Protein AF-A0A949XKH9-F1 (afdb_monomer_lite)

pLDDT: mean 97.5, std 1.3, range [90.38, 98.44]

Sequence (39 aa):
MRATCWIGKEKVRVETVPDPKILNERDAIVKITSTAICG

Secondary structure (DSSP, 8-sta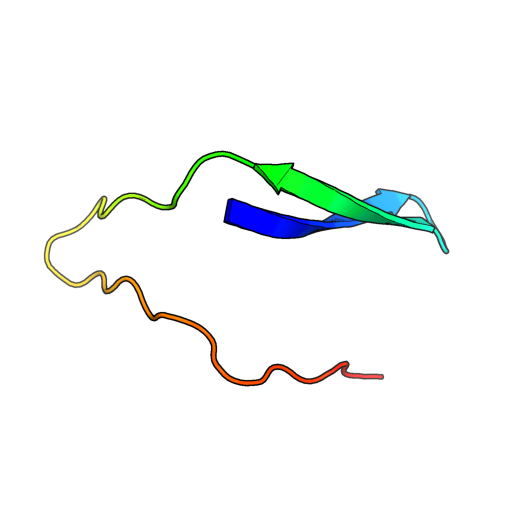te):
-EEEEEEETTEEEEEE-PPP---STT------S------

Foldseek 3Di:
DWDWDDDDVVDIDIDDDDDDDDDDPPDDDDDDPDDDDDD

Structure (mmCIF, N/CA/C/O backbone):
data_AF-A0A949XKH9-F1
#
_entry.id   AF-A0A949XKH9-F1
#
loop_
_atom_site.group_PDB
_atom_site.id
_atom_site.type_symbol
_atom_site.label_atom_id
_atom_site.label_alt_id
_atom_site.label_comp_id
_atom_site.label_asym_id
_atom_site.label_entity_id
_atom_site.label_seq_id
_atom_site.pdbx_PDB_ins_code
_atom_site.Cartn_x
_atom_site.Cartn_y
_atom_site.Cartn_z
_atom_site.occupancy
_atom_site.B_iso_or_equiv
_atom_site.auth_seq_id
_atom_site.auth_comp_id
_atom_site.auth_asym_id
_atom_site.auth_atom_id
_atom_site.pdbx_PDB_model_num
ATOM 1 N N . MET A 1 1 ? 3.878 -3.949 2.864 1.00 96.69 1 MET A N 1
ATOM 2 C CA . MET A 1 1 ? 2.999 -4.590 1.851 1.00 96.69 1 MET A CA 1
ATOM 3 C C . MET A 1 1 ? 3.660 -4.637 0.467 1.00 96.69 1 MET A C 1
ATOM 5 O O . MET A 1 1 ? 4.708 -4.033 0.289 1.00 96.69 1 MET A O 1
ATOM 9 N N . ARG A 1 2 ? 3.080 -5.336 -0.523 1.00 97.56 2 ARG A N 1
ATOM 10 C CA . ARG A 1 2 ? 3.527 -5.275 -1.935 1.00 97.56 2 ARG A CA 1
ATOM 11 C C . ARG A 1 2 ? 2.615 -4.354 -2.742 1.00 97.56 2 ARG A C 1
ATOM 13 O O . ARG A 1 2 ? 1.403 -4.420 -2.543 1.00 97.56 2 ARG A O 1
ATOM 20 N N . ALA A 1 3 ? 3.165 -3.568 -3.664 1.00 98.06 3 ALA A N 1
ATOM 21 C CA . ALA A 1 3 ? 2.389 -2.678 -4.530 1.00 98.06 3 ALA A CA 1
ATOM 22 C C . ALA A 1 3 ? 2.941 -2.638 -5.961 1.00 98.06 3 ALA A C 1
ATOM 24 O O . ALA A 1 3 ? 4.145 -2.784 -6.168 1.00 98.06 3 ALA A O 1
ATOM 25 N N . THR A 1 4 ? 2.060 -2.418 -6.940 1.00 97.88 4 THR A N 1
ATOM 26 C CA . THR A 1 4 ? 2.459 -2.101 -8.317 1.00 97.88 4 THR A CA 1
ATOM 27 C C . THR A 1 4 ? 2.876 -0.635 -8.379 1.00 97.88 4 THR A C 1
ATOM 29 O O . THR A 1 4 ? 2.054 0.254 -8.163 1.00 97.88 4 THR A O 1
ATOM 32 N N . CYS A 1 5 ? 4.145 -0.379 -8.673 1.00 98.00 5 CYS A N 1
ATOM 33 C CA . CYS A 1 5 ? 4.736 0.951 -8.739 1.00 98.00 5 CYS A CA 1
ATOM 34 C C . CYS A 1 5 ? 5.111 1.297 -10.183 1.00 98.00 5 CYS A C 1
ATOM 36 O O . CYS A 1 5 ? 5.718 0.491 -10.893 1.00 98.00 5 CYS A O 1
ATOM 38 N N . TRP A 1 6 ? 4.773 2.511 -10.614 1.00 97.75 6 TRP A N 1
ATOM 39 C CA . TRP A 1 6 ? 5.229 3.066 -11.886 1.00 97.75 6 TRP A CA 1
ATOM 40 C C . TRP A 1 6 ? 6.657 3.598 -11.748 1.00 97.75 6 TRP A C 1
ATOM 42 O O . TRP A 1 6 ? 6.941 4.375 -10.839 1.00 97.75 6 TRP A O 1
ATOM 52 N N . ILE A 1 7 ? 7.549 3.169 -12.645 1.00 97.38 7 ILE A N 1
ATOM 53 C CA . ILE A 1 7 ? 8.990 3.485 -12.610 1.00 97.38 7 ILE A CA 1
ATOM 54 C C . ILE A 1 7 ? 9.431 4.229 -13.888 1.00 97.38 7 ILE A C 1
ATOM 56 O O . ILE A 1 7 ? 10.583 4.638 -14.016 1.00 97.38 7 ILE A O 1
ATOM 60 N N . GLY A 1 8 ? 8.536 4.383 -14.865 1.00 97.94 8 GLY A N 1
ATOM 61 C CA . GLY A 1 8 ? 8.799 5.067 -16.128 1.00 97.94 8 GLY A CA 1
ATOM 62 C C . GLY A 1 8 ? 7.833 4.641 -17.230 1.00 97.94 8 GLY A C 1
ATOM 63 O O . GLY A 1 8 ? 7.009 3.742 -17.043 1.00 97.94 8 GLY A O 1
ATOM 64 N N . LYS A 1 9 ? 7.938 5.276 -18.404 1.00 97.44 9 LYS A N 1
ATOM 65 C CA . LYS A 1 9 ? 7.146 4.899 -19.585 1.00 97.44 9 LYS A CA 1
ATOM 66 C C . LYS A 1 9 ? 7.296 3.396 -19.855 1.00 97.44 9 LYS A C 1
ATOM 68 O O . LYS A 1 9 ? 8.415 2.894 -19.877 1.00 97.44 9 LYS A O 1
ATOM 73 N N . GLU A 1 10 ? 6.162 2.708 -20.010 1.00 96.19 10 GLU A N 1
ATOM 74 C CA . GLU A 1 10 ? 6.084 1.256 -20.261 1.00 96.19 10 GLU A CA 1
ATOM 75 C C . GLU A 1 10 ? 6.760 0.385 -19.180 1.00 96.19 10 GLU A C 1
ATOM 77 O O . GLU A 1 10 ? 7.047 -0.790 -19.402 1.00 96.19 10 GLU A O 1
ATOM 82 N N . LYS A 1 11 ? 7.006 0.935 -17.980 1.00 98.12 11 LYS A N 1
ATOM 83 C CA . LYS A 1 11 ? 7.747 0.254 -16.916 1.00 98.12 11 LYS A CA 1
ATOM 84 C C . LYS A 1 11 ? 7.024 0.339 -15.576 1.00 98.12 11 LYS A C 1
ATOM 86 O O . LYS A 1 11 ? 7.053 1.359 -14.886 1.00 98.12 11 LYS A O 1
ATOM 91 N N . VAL A 1 12 ? 6.457 -0.791 -15.170 1.00 97.81 12 VAL A N 1
ATOM 92 C CA . VAL A 1 12 ? 5.891 -1.011 -13.833 1.00 97.81 12 VAL A CA 1
ATOM 93 C C . VAL A 1 12 ? 6.608 -2.168 -13.143 1.00 97.81 12 VA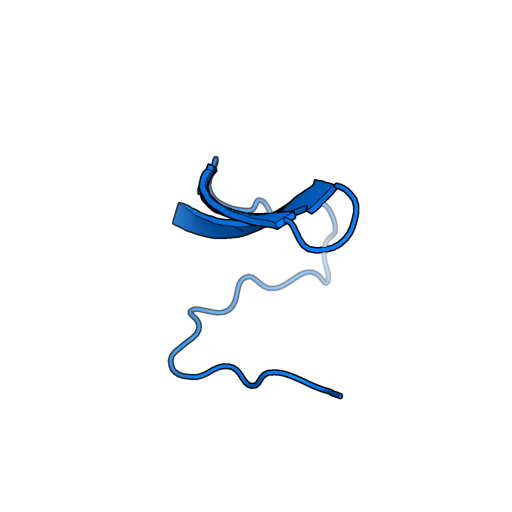L A C 1
ATOM 95 O O . VAL A 1 12 ? 7.103 -3.083 -13.805 1.00 97.81 12 VAL A O 1
ATOM 98 N N . ARG A 1 13 ? 6.704 -2.122 -11.814 1.00 98.25 13 ARG A N 1
ATOM 99 C CA . ARG A 1 13 ? 7.307 -3.182 -10.993 1.00 98.25 13 ARG A CA 1
ATOM 100 C C . ARG A 1 13 ? 6.475 -3.433 -9.752 1.00 98.25 13 ARG A C 1
ATOM 102 O O . ARG A 1 13 ? 5.790 -2.535 -9.279 1.00 98.25 13 ARG A O 1
ATOM 109 N N . VAL A 1 14 ? 6.550 -4.651 -9.229 1.00 98.25 14 VAL A N 1
ATOM 110 C CA . VAL A 1 14 ? 6.005 -4.963 -7.909 1.00 98.25 14 VAL A CA 1
ATOM 111 C C . VAL A 1 14 ? 7.122 -4.784 -6.896 1.00 98.25 14 VAL A C 1
ATOM 113 O O . VAL A 1 14 ? 8.110 -5.511 -6.945 1.00 98.25 14 VAL A O 1
ATOM 116 N N . GLU A 1 15 ? 6.952 -3.829 -5.993 1.00 98.31 15 GLU A N 1
ATOM 117 C CA . GLU A 1 15 ? 7.938 -3.499 -4.964 1.00 98.31 15 GLU A CA 1
ATOM 118 C C . GLU A 1 15 ? 7.369 -3.795 -3.570 1.00 98.31 15 GLU A C 1
ATOM 120 O O . GLU A 1 15 ? 6.151 -3.754 -3.345 1.00 98.31 15 GLU A O 1
ATOM 125 N N . THR A 1 16 ? 8.257 -4.084 -2.618 1.00 98.38 16 THR A N 1
ATOM 126 C CA . THR A 1 16 ? 7.902 -4.114 -1.195 1.00 98.38 16 THR A CA 1
ATOM 127 C C . THR A 1 16 ? 7.956 -2.691 -0.658 1.00 98.38 16 THR A C 1
ATOM 129 O O . THR A 1 16 ? 9.006 -2.056 -0.663 1.00 98.38 16 THR A O 1
ATOM 132 N N . VAL A 1 17 ? 6.819 -2.200 -0.177 1.00 97.75 17 VAL A N 1
ATOM 133 C CA . VAL A 1 17 ? 6.644 -0.838 0.336 1.00 97.75 17 VAL A CA 1
ATOM 134 C C . VAL A 1 17 ? 6.162 -0.869 1.791 1.00 97.75 17 VAL A C 1
ATOM 136 O O . VAL A 1 17 ? 5.611 -1.890 2.229 1.00 97.75 17 VAL A O 1
ATOM 139 N N . PRO A 1 18 ? 6.341 0.219 2.562 1.00 98.31 18 PRO A N 1
ATOM 140 C CA . PRO A 1 18 ? 5.777 0.321 3.903 1.00 98.31 18 PRO A CA 1
ATOM 141 C C . PRO A 1 18 ? 4.265 0.087 3.906 1.00 98.31 18 PRO A C 1
ATOM 143 O O . PRO A 1 18 ? 3.572 0.378 2.930 1.00 98.31 18 PRO A O 1
ATOM 146 N N . ASP A 1 19 ? 3.752 -0.450 5.007 1.00 97.94 19 ASP A N 1
ATOM 147 C CA . ASP A 1 19 ? 2.308 -0.567 5.194 1.00 97.94 19 ASP A CA 1
ATOM 148 C C . ASP A 1 19 ? 1.658 0.822 5.344 1.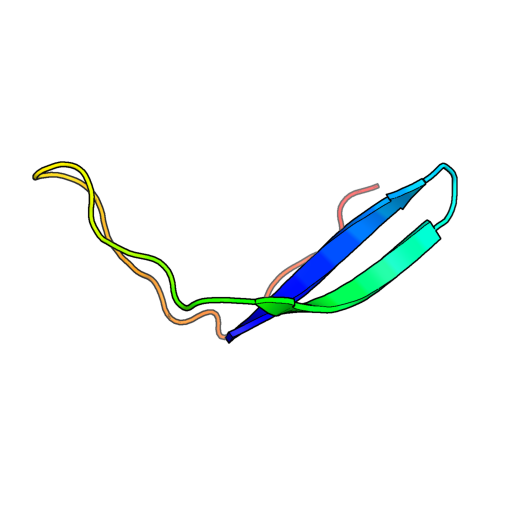00 97.94 19 ASP A C 1
ATOM 150 O O . ASP A 1 19 ? 2.298 1.753 5.854 1.00 97.94 19 ASP A O 1
ATOM 154 N N . PRO A 1 20 ? 0.404 0.989 4.881 1.00 97.38 20 PRO A N 1
ATOM 155 C CA . PRO A 1 20 ? -0.292 2.265 4.949 1.00 97.38 20 PRO A CA 1
ATOM 156 C C . PRO A 1 20 ? -0.580 2.658 6.399 1.00 97.38 20 PRO A C 1
ATOM 158 O O . PRO A 1 20 ? -0.678 1.814 7.292 1.00 97.38 20 PRO A O 1
ATOM 161 N N . LYS A 1 21 ? -0.749 3.961 6.625 1.00 97.56 21 LYS A N 1
ATOM 162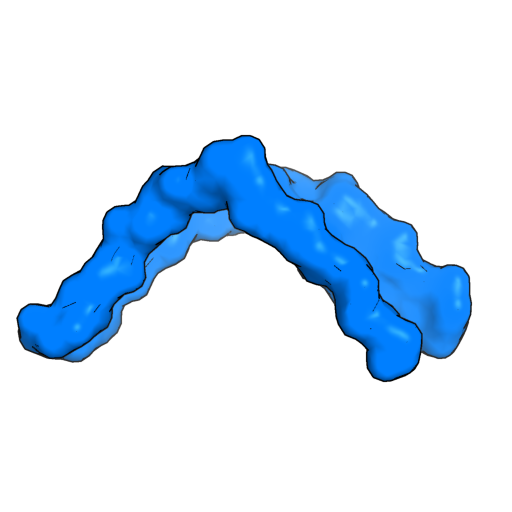 C CA . LYS A 1 21 ? -1.096 4.535 7.927 1.00 97.56 21 LYS A CA 1
ATOM 163 C C . LYS A 1 21 ? -2.340 5.401 7.784 1.00 97.56 21 LYS A C 1
ATOM 165 O O . LYS A 1 21 ? -2.528 6.040 6.754 1.00 97.56 21 LYS A O 1
ATOM 170 N N . ILE A 1 22 ? -3.152 5.425 8.833 1.00 98.06 22 ILE A N 1
ATOM 171 C CA . ILE A 1 22 ? -4.259 6.371 8.988 1.00 98.06 22 ILE A CA 1
ATOM 172 C C . ILE A 1 22 ? -3.660 7.742 9.304 1.00 98.06 22 ILE A C 1
ATOM 174 O O . ILE A 1 22 ? -2.856 7.846 10.234 1.00 98.06 22 ILE A O 1
ATOM 178 N N . LEU A 1 23 ? -4.005 8.764 8.519 1.00 98.00 23 LEU A N 1
ATOM 179 C CA . LEU A 1 23 ? -3.507 10.131 8.717 1.00 98.00 23 LEU A CA 1
ATOM 180 C C . LEU A 1 23 ? -4.607 11.061 9.229 1.00 98.00 23 LEU A C 1
ATOM 182 O O . LEU A 1 23 ? -4.323 11.979 9.995 1.00 98.00 23 LEU A O 1
ATOM 186 N N . ASN A 1 24 ? -5.853 10.802 8.835 1.00 98.31 24 ASN A N 1
ATOM 187 C CA . ASN A 1 24 ? -7.024 11.576 9.221 1.00 98.31 24 ASN A CA 1
ATOM 188 C C . ASN A 1 24 ? -8.067 10.683 9.895 1.00 98.31 24 ASN A C 1
ATOM 190 O O . ASN A 1 24 ? -8.114 9.475 9.680 1.00 98.31 24 ASN A O 1
ATOM 194 N N . GLU A 1 25 ? -8.969 11.300 10.656 1.00 97.94 25 GLU A N 1
ATOM 195 C CA . GLU A 1 25 ? -10.013 10.606 11.423 1.00 97.94 25 GLU A CA 1
ATOM 196 C C . GLU A 1 25 ? -10.944 9.729 10.562 1.00 97.94 25 GLU A C 1
ATOM 198 O O . GLU A 1 25 ? -11.503 8.752 11.049 1.00 97.94 25 GLU A O 1
ATOM 203 N N . ARG A 1 26 ? -11.106 10.061 9.275 1.00 98.12 26 ARG A N 1
ATOM 204 C CA . ARG A 1 26 ? -12.041 9.384 8.360 1.00 98.12 26 ARG A CA 1
ATOM 205 C C . ARG A 1 26 ? -11.387 8.383 7.409 1.00 98.12 26 ARG A C 1
ATOM 207 O O . ARG A 1 26 ? -12.078 7.845 6.544 1.00 98.12 26 ARG A O 1
ATOM 214 N N . ASP A 1 27 ? -10.086 8.147 7.528 1.00 98.44 27 ASP A N 1
ATOM 215 C CA . ASP A 1 27 ? -9.408 7.194 6.653 1.00 98.44 27 ASP A CA 1
ATOM 216 C C . ASP A 1 27 ? -9.738 5.748 7.066 1.00 98.44 27 ASP A C 1
ATOM 218 O O . ASP A 1 27 ? -10.035 5.452 8.225 1.00 98.44 27 ASP A O 1
ATOM 222 N N . ALA A 1 28 ? -9.632 4.817 6.119 1.00 98.00 28 ALA A N 1
ATOM 223 C CA . ALA A 1 28 ? -9.722 3.386 6.384 1.00 98.00 28 ALA A CA 1
ATOM 224 C C . ALA A 1 28 ? -8.645 2.634 5.597 1.00 98.00 28 ALA A C 1
ATOM 226 O O . ALA A 1 28 ? -8.350 2.959 4.447 1.00 98.00 28 ALA A O 1
ATOM 227 N N . ILE A 1 29 ? -8.077 1.593 6.208 1.00 98.06 29 ILE A N 1
ATOM 228 C CA . ILE A 1 29 ? -7.149 0.675 5.541 1.00 98.06 29 ILE A CA 1
ATOM 229 C C . ILE A 1 29 ? -7.924 -0.582 5.152 1.00 98.06 29 ILE A C 1
ATOM 231 O O . ILE A 1 29 ? -8.451 -1.288 6.011 1.00 98.06 29 ILE A O 1
ATOM 235 N N . VAL A 1 30 ? -7.973 -0.876 3.852 1.00 97.56 30 VAL A N 1
ATOM 236 C CA . VAL A 1 30 ? -8.689 -2.036 3.305 1.00 97.56 30 VAL A CA 1
ATOM 237 C C . VAL A 1 30 ? -7.694 -3.108 2.872 1.00 97.56 30 VAL A C 1
ATOM 239 O O . VAL A 1 30 ? -6.778 -2.849 2.090 1.00 97.56 30 VAL A O 1
ATOM 242 N N . LYS A 1 31 ? -7.896 -4.346 3.337 1.00 97.38 31 LYS A N 1
ATOM 243 C CA . LYS A 1 31 ? -7.170 -5.508 2.814 1.00 97.38 31 LYS A CA 1
ATOM 244 C C . LYS A 1 31 ? -7.730 -5.871 1.441 1.00 97.38 31 LYS A C 1
ATOM 246 O O . LYS A 1 31 ? -8.853 -6.355 1.331 1.00 97.38 31 LYS A O 1
ATOM 251 N N . ILE A 1 32 ? -6.927 -5.669 0.405 1.00 97.06 32 ILE A N 1
ATOM 252 C CA . ILE A 1 32 ? -7.318 -5.965 -0.974 1.00 97.06 32 ILE A CA 1
ATOM 253 C C . ILE A 1 32 ? -7.376 -7.481 -1.201 1.00 97.06 32 ILE A C 1
ATOM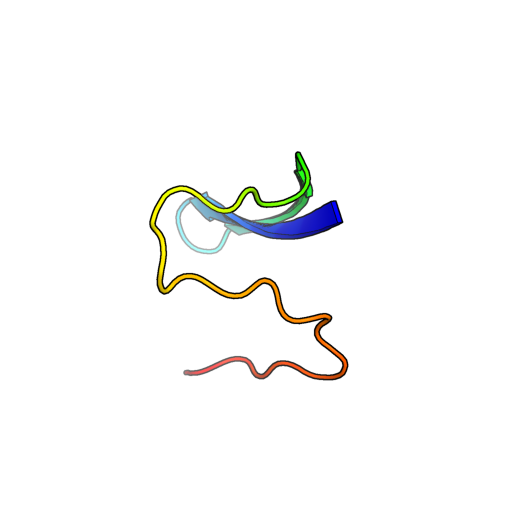 255 O O . ILE A 1 32 ? -6.405 -8.192 -0.939 1.00 97.06 32 ILE A O 1
ATOM 259 N N . THR A 1 33 ? -8.512 -7.969 -1.702 1.00 98.12 33 THR A N 1
ATOM 260 C CA . THR A 1 33 ? -8.710 -9.365 -2.135 1.00 98.12 33 THR A CA 1
ATOM 261 C C . THR A 1 33 ? -8.625 -9.520 -3.653 1.00 98.12 33 THR A C 1
ATOM 263 O O . THR A 1 33 ? -8.162 -10.550 -4.132 1.00 98.12 33 THR A O 1
ATOM 266 N N . SER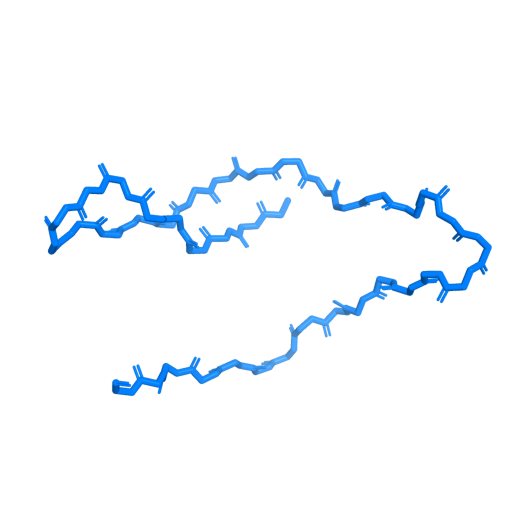 A 1 34 ? -9.031 -8.491 -4.403 1.00 97.75 34 SER A N 1
ATOM 267 C CA . SER A 1 34 ? -8.940 -8.408 -5.861 1.00 97.75 34 SER A CA 1
ATOM 268 C C . SER A 1 34 ? -8.753 -6.953 -6.300 1.00 97.75 34 SER A C 1
ATOM 270 O O . SER A 1 34 ? -9.216 -6.034 -5.624 1.00 97.75 34 SER A O 1
ATOM 272 N N . THR A 1 35 ? -8.066 -6.745 -7.421 1.00 96.81 35 THR A N 1
ATOM 273 C CA . THR A 1 35 ? -7.873 -5.439 -8.062 1.00 96.81 35 THR A CA 1
ATOM 274 C C . THR A 1 35 ? -7.861 -5.612 -9.579 1.00 96.81 35 THR A C 1
ATOM 276 O O . THR A 1 35 ? -7.519 -6.687 -10.074 1.00 96.81 35 THR A O 1
ATOM 279 N N . ALA A 1 36 ? -8.239 -4.571 -10.313 1.00 97.12 36 ALA A N 1
ATOM 280 C CA . ALA A 1 36 ? -8.303 -4.585 -11.770 1.00 97.12 36 ALA A CA 1
ATOM 281 C C . ALA A 1 36 ? -7.205 -3.710 -12.390 1.00 97.12 36 ALA A C 1
ATOM 283 O O . ALA A 1 36 ? -6.640 -2.832 -11.738 1.00 97.12 36 ALA A O 1
ATOM 284 N N . ILE A 1 37 ? -6.936 -3.943 -13.672 1.00 96.50 37 ILE A N 1
ATOM 285 C CA . ILE A 1 37 ? -6.155 -3.043 -14.522 1.00 96.50 37 ILE A CA 1
ATOM 286 C C . ILE A 1 37 ? -7.153 -2.316 -15.426 1.00 96.50 37 ILE A C 1
ATOM 288 O O . ILE A 1 37 ? -8.014 -2.956 -16.028 1.00 96.50 37 ILE A O 1
ATOM 292 N N . CYS A 1 38 ? -7.050 -0.990 -15.495 1.00 95.94 38 CYS A N 1
ATOM 293 C CA . CYS A 1 38 ? -7.795 -0.171 -16.448 1.00 95.94 38 CYS A CA 1
ATOM 294 C C . CYS A 1 38 ? -6.945 0.059 -17.703 1.00 95.94 38 CYS A C 1
ATOM 296 O O . CYS A 1 38 ? -5.716 0.111 -17.603 1.00 95.94 38 CYS A O 1
ATOM 298 N N . GLY A 1 39 ? -7.609 0.164 -18.857 1.00 90.38 39 GLY A N 1
ATOM 299 C CA . GLY A 1 39 ? -6.999 0.598 -20.118 1.00 90.38 39 GLY A CA 1
ATOM 300 C C . GLY A 1 39 ? -6.696 2.088 -20.137 1.00 90.38 39 GLY A C 1
ATOM 301 O O . GLY A 1 39 ? -7.356 2.827 -19.369 1.00 90.38 39 GLY A O 1
#

Radius of gyration: 12.85 Å; chains: 1; bounding box: 21×21×32 Å